Protein AF-A0A662IM17-F1 (afdb_monomer_lite)

Sequence (153 aa):
MRGIAVGAQDAGYNVTYWDVLLINYQVEFEWVPLPESCTNMAAWGNATADGRLIVGSNFDYPRGRGYAYIVMIIAYSENGNAFISFGIAGRLGNNFQMNDKGLVHESNKGPNARPEDIGYGVTDFIIGPYIAMTCSTAEEARDVLLRFTPTNG

Radius of gyration: 16.4 Å; chains: 1; bounding box: 41×40×42 Å

Foldseek 3Di:
DQVLQVVCVVVVDPRDPVNLVCQQCVVLVCPDPDPFDKDKDWDAAPRDPVRDIDIDIDGDDPPPPPQPDKDWDFDDDPPFWTKIAIDGRSFQHDQWMATPLGDIGGDDADAQPDPLLADDWHECSVLVSVCRGHPNDPVSSVVSVVVTDYHRD

pLDDT: mean 87.69, std 12.59, range [50.44, 98.31]

Structure (mmCIF, N/CA/C/O backbone):
data_AF-A0A662IM17-F1
#
_entry.id   AF-A0A662IM17-F1
#
loop_
_atom_site.group_PDB
_atom_site.id
_atom_site.type_symbol
_atom_site.label_atom_id
_atom_site.label_alt_id
_atom_site.label_comp_id
_atom_site.label_asym_id
_atom_site.label_entity_id
_atom_site.label_seq_id
_atom_site.pdbx_PDB_ins_code
_atom_site.Cartn_x
_atom_site.Cartn_y
_atom_site.Cartn_z
_atom_site.occupancy
_atom_site.B_iso_or_equiv
_atom_site.auth_seq_id
_atom_site.auth_comp_id
_atom_site.auth_asym_id
_atom_site.auth_atom_id
_atom_site.pdbx_PDB_model_num
ATOM 1 N N . MET A 1 1 ? 9.374 -5.797 -6.330 1.00 93.88 1 MET A N 1
ATOM 2 C CA . MET A 1 1 ? 9.857 -4.918 -7.426 1.00 93.88 1 MET A CA 1
ATOM 3 C C . MET A 1 1 ? 10.669 -5.647 -8.494 1.00 93.88 1 MET A C 1
ATOM 5 O O . MET A 1 1 ? 10.262 -5.582 -9.641 1.00 93.88 1 MET A O 1
ATOM 9 N N . ARG A 1 2 ? 11.756 -6.380 -8.181 1.00 96.56 2 ARG A N 1
ATOM 10 C CA . ARG A 1 2 ? 12.495 -7.154 -9.214 1.00 96.56 2 ARG A CA 1
ATOM 11 C C . ARG A 1 2 ? 11.595 -8.084 -10.035 1.00 96.56 2 ARG A C 1
ATOM 13 O O . ARG A 1 2 ? 11.688 -8.070 -11.250 1.00 96.56 2 ARG A O 1
ATOM 20 N N . GLY A 1 3 ? 10.680 -8.807 -9.383 1.00 95.50 3 GLY A N 1
ATOM 21 C CA . GLY A 1 3 ? 9.708 -9.658 -10.082 1.00 95.50 3 GLY A CA 1
ATOM 22 C C . GLY A 1 3 ? 8.773 -8.899 -11.033 1.00 95.50 3 GLY A C 1
ATOM 23 O O . GLY A 1 3 ? 8.445 -9.421 -12.086 1.00 95.50 3 GLY A O 1
ATOM 24 N N . ILE A 1 4 ? 8.408 -7.649 -10.716 1.00 94.88 4 ILE A N 1
ATOM 25 C CA . ILE A 1 4 ? 7.614 -6.790 -11.614 1.00 94.88 4 ILE A CA 1
ATOM 26 C C . ILE A 1 4 ? 8.433 -6.447 -12.864 1.00 94.88 4 ILE A C 1
ATOM 28 O O . ILE A 1 4 ? 7.929 -6.570 -13.974 1.00 94.88 4 ILE A O 1
ATOM 32 N N . ALA A 1 5 ? 9.699 -6.052 -12.686 1.00 97.38 5 ALA A N 1
ATOM 33 C CA . ALA A 1 5 ? 10.585 -5.739 -13.806 1.00 97.38 5 ALA A CA 1
ATOM 34 C C . ALA A 1 5 ? 10.825 -6.969 -14.697 1.00 97.38 5 ALA A C 1
ATOM 36 O O . ALA A 1 5 ? 10.674 -6.869 -15.907 1.00 97.38 5 ALA A O 1
ATOM 37 N N . VAL A 1 6 ? 11.117 -8.131 -14.101 1.00 98.06 6 VAL A N 1
ATOM 38 C CA . VAL A 1 6 ? 11.278 -9.398 -14.837 1.00 98.06 6 VAL A CA 1
ATOM 39 C C . VAL A 1 6 ? 9.999 -9.753 -15.593 1.00 98.06 6 VAL A C 1
ATOM 41 O O . VAL A 1 6 ? 10.062 -9.990 -16.789 1.00 98.06 6 VAL A O 1
ATOM 44 N N . GLY A 1 7 ? 8.828 -9.689 -14.952 1.00 96.62 7 GLY A N 1
ATOM 45 C CA . GLY A 1 7 ? 7.560 -9.975 -15.628 1.00 96.62 7 GLY A CA 1
ATOM 46 C C . GLY A 1 7 ? 7.270 -9.031 -16.802 1.00 96.62 7 GLY A C 1
ATOM 47 O O . GLY A 1 7 ? 6.756 -9.462 -17.831 1.00 96.62 7 GLY A O 1
ATOM 48 N N . ALA A 1 8 ? 7.636 -7.751 -16.689 1.00 95.62 8 ALA A N 1
ATOM 49 C CA . ALA A 1 8 ? 7.532 -6.803 -17.797 1.00 95.62 8 ALA A CA 1
ATOM 50 C C . ALA A 1 8 ? 8.522 -7.125 -18.934 1.00 95.62 8 ALA A C 1
ATOM 52 O O . ALA A 1 8 ? 8.151 -7.047 -20.105 1.00 95.62 8 ALA A O 1
ATOM 53 N N . GLN A 1 9 ? 9.753 -7.522 -18.601 1.00 97.81 9 GLN A N 1
ATOM 54 C CA . GLN A 1 9 ? 10.770 -7.948 -19.569 1.00 97.81 9 GLN A CA 1
ATOM 55 C C . GLN A 1 9 ? 10.365 -9.229 -20.302 1.00 97.81 9 GLN A C 1
ATOM 57 O O . GLN A 1 9 ? 10.485 -9.288 -21.525 1.00 97.81 9 GLN A O 1
ATOM 62 N N . ASP A 1 10 ? 9.810 -10.208 -19.588 1.00 98.31 10 ASP A N 1
ATOM 63 C CA . ASP A 1 10 ? 9.277 -11.450 -20.158 1.00 98.31 10 ASP A CA 1
ATOM 64 C C . ASP A 1 10 ? 8.111 -11.173 -21.122 1.00 98.31 10 ASP A C 1
ATOM 66 O O . ASP A 1 10 ? 7.939 -11.869 -22.122 1.00 98.31 10 ASP A O 1
ATOM 70 N N . ALA A 1 11 ? 7.341 -10.111 -20.867 1.00 97.06 11 ALA A N 1
ATOM 71 C CA . ALA A 1 11 ? 6.300 -9.614 -21.764 1.00 97.06 11 ALA A CA 1
ATOM 72 C C . ALA A 1 11 ? 6.834 -8.748 -22.930 1.00 97.06 11 ALA A C 1
ATOM 74 O O . ALA A 1 11 ? 6.046 -8.239 -23.727 1.00 97.06 11 ALA A O 1
ATOM 75 N N . GLY A 1 12 ? 8.155 -8.583 -23.060 1.00 97.94 12 GLY A N 1
ATOM 76 C CA . GLY A 1 12 ? 8.806 -7.859 -24.156 1.00 97.94 12 GLY A CA 1
ATOM 77 C C . GLY A 1 12 ? 8.967 -6.351 -23.938 1.00 97.94 12 GLY A C 1
ATOM 78 O O . GLY A 1 12 ? 9.333 -5.641 -24.876 1.00 97.94 12 GLY A O 1
ATOM 79 N N . TYR A 1 13 ? 8.716 -5.840 -22.729 1.00 96.44 13 TYR A N 1
ATOM 80 C CA . TYR A 1 13 ? 8.901 -4.424 -22.405 1.00 96.44 13 TYR A CA 1
ATOM 81 C C . TYR A 1 13 ? 10.303 -4.143 -21.851 1.00 96.44 13 TYR A C 1
ATOM 83 O O . TYR A 1 13 ? 10.825 -4.872 -21.011 1.00 96.44 13 TYR A O 1
ATOM 91 N N . ASN A 1 14 ? 10.901 -3.021 -22.259 1.00 96.75 14 ASN A N 1
ATOM 92 C CA . ASN A 1 14 ? 12.181 -2.560 -21.716 1.00 96.75 14 ASN A CA 1
ATOM 93 C C . ASN A 1 14 ? 11.979 -1.809 -20.387 1.00 96.75 14 ASN A C 1
ATOM 95 O O . ASN A 1 14 ? 12.064 -0.584 -20.344 1.00 96.75 14 ASN A O 1
ATOM 99 N N . VAL A 1 15 ? 11.657 -2.548 -19.325 1.00 96.00 15 VAL A N 1
ATOM 100 C CA . VAL A 1 15 ? 11.450 -2.019 -17.967 1.00 96.00 15 VAL A CA 1
ATOM 101 C C . VAL A 1 15 ? 12.529 -2.573 -17.046 1.00 96.00 15 VAL A C 1
ATOM 103 O O . VAL A 1 15 ? 12.715 -3.784 -16.940 1.00 96.00 15 VAL A O 1
ATOM 106 N N . THR A 1 16 ? 13.250 -1.700 -16.356 1.00 97.38 16 THR A N 1
ATOM 107 C CA . THR A 1 16 ? 14.293 -2.067 -15.396 1.00 97.38 16 THR A CA 1
ATOM 108 C C . THR A 1 16 ? 13.771 -2.052 -13.960 1.00 97.38 16 THR A C 1
ATOM 110 O O . THR A 1 16 ? 12.701 -1.527 -13.653 1.00 97.38 16 THR A O 1
ATOM 113 N N . TYR A 1 17 ? 14.563 -2.596 -13.031 1.00 96.75 17 TYR A N 1
ATOM 114 C CA . TYR A 1 17 ? 14.304 -2.430 -11.598 1.00 96.75 17 TYR A CA 1
ATOM 115 C C . TYR A 1 17 ? 14.185 -0.950 -11.199 1.00 96.75 17 TYR A C 1
ATOM 117 O O . TYR A 1 17 ? 13.346 -0.612 -10.366 1.00 96.75 17 TYR A O 1
ATOM 125 N N . TRP A 1 18 ? 15.009 -0.083 -11.795 1.00 96.00 18 TRP A N 1
ATOM 126 C CA . TRP A 1 18 ? 15.029 1.344 -11.485 1.00 96.00 18 TRP A CA 1
ATOM 127 C C . TRP A 1 18 ? 13.769 2.055 -11.964 1.00 96.00 18 TRP A C 1
ATOM 129 O O . TRP A 1 18 ? 13.268 2.910 -11.243 1.00 96.00 18 TRP A O 1
ATOM 139 N N . ASP A 1 19 ? 13.205 1.643 -13.099 1.00 94.56 19 ASP A N 1
ATOM 140 C CA . ASP A 1 19 ? 11.926 2.174 -13.580 1.00 94.56 19 ASP A CA 1
ATOM 141 C C . ASP A 1 19 ? 10.786 1.808 -12.620 1.00 94.56 19 ASP A C 1
ATOM 143 O O . ASP A 1 19 ? 9.983 2.658 -12.245 1.00 94.56 19 ASP A O 1
ATOM 147 N N . VAL A 1 20 ? 10.754 0.560 -12.137 1.00 94.88 20 VAL A N 1
ATOM 148 C CA . VAL A 1 20 ? 9.766 0.124 -11.135 1.00 94.88 20 VAL A CA 1
ATOM 149 C C . VAL A 1 20 ? 9.957 0.859 -9.807 1.00 94.88 20 VAL A C 1
ATOM 151 O O . VAL A 1 20 ? 8.977 1.269 -9.185 1.00 94.88 20 VAL A O 1
ATOM 154 N N . LEU A 1 21 ? 11.200 1.047 -9.358 1.00 93.88 21 LEU A N 1
ATOM 155 C CA . LEU A 1 21 ? 11.479 1.816 -8.147 1.00 93.88 21 LEU A CA 1
ATOM 156 C C . LEU A 1 21 ? 10.999 3.266 -8.301 1.00 93.88 21 LEU A C 1
ATOM 158 O O . LEU A 1 21 ? 10.322 3.778 -7.412 1.00 93.88 21 LEU A O 1
ATOM 162 N N . LEU A 1 22 ? 11.279 3.893 -9.445 1.00 90.62 22 LEU A N 1
ATOM 163 C CA . LEU A 1 22 ? 10.856 5.255 -9.757 1.00 90.62 22 LEU A CA 1
ATOM 164 C C . LEU A 1 22 ? 9.327 5.392 -9.772 1.00 90.62 22 LEU A C 1
ATOM 166 O O . LEU A 1 22 ? 8.806 6.349 -9.210 1.00 90.62 22 LEU A O 1
ATOM 170 N N . ILE A 1 23 ? 8.601 4.412 -10.324 1.00 89.38 23 ILE A N 1
ATOM 171 C CA . ILE A 1 23 ? 7.127 4.356 -10.285 1.00 89.38 23 ILE A CA 1
ATOM 172 C C . ILE A 1 23 ? 6.590 4.369 -8.844 1.00 89.38 23 ILE A C 1
ATOM 174 O O . ILE A 1 23 ? 5.559 4.986 -8.570 1.00 89.38 23 ILE A O 1
ATOM 178 N N . ASN A 1 24 ? 7.274 3.694 -7.916 1.00 91.00 24 ASN A N 1
ATOM 179 C CA . ASN A 1 24 ? 6.859 3.649 -6.512 1.00 91.00 24 ASN A CA 1
ATOM 180 C C . ASN A 1 24 ? 7.197 4.944 -5.763 1.00 91.00 24 ASN A C 1
ATOM 182 O O . ASN A 1 24 ? 6.458 5.303 -4.861 1.00 91.00 24 ASN A O 1
ATOM 186 N N . TYR A 1 25 ? 8.237 5.672 -6.171 1.00 89.00 25 TYR A N 1
ATOM 187 C CA . TYR A 1 25 ? 8.594 6.989 -5.626 1.00 89.00 25 TYR A CA 1
ATOM 188 C C . TYR A 1 25 ? 7.984 8.165 -6.400 1.00 89.00 25 TYR A C 1
ATOM 190 O O . TYR A 1 25 ? 8.329 9.315 -6.145 1.00 89.00 25 TYR A O 1
ATOM 198 N N . GLN A 1 26 ? 7.094 7.907 -7.360 1.00 81.88 26 GLN A N 1
ATOM 199 C CA . GLN A 1 26 ? 6.605 8.920 -8.294 1.00 81.88 26 GLN A CA 1
ATOM 200 C C . GLN A 1 26 ? 6.071 10.176 -7.591 1.00 81.88 26 GLN A C 1
ATOM 202 O O . GLN A 1 26 ? 6.440 11.282 -7.982 1.00 81.88 26 GLN A O 1
ATOM 207 N N . VAL A 1 27 ? 5.279 10.004 -6.528 1.00 76.81 27 VAL A N 1
ATOM 208 C CA . VAL A 1 27 ? 4.672 11.120 -5.784 1.00 76.81 27 VAL A CA 1
ATOM 209 C C . VAL A 1 27 ? 5.721 12.041 -5.142 1.00 76.81 27 VAL A C 1
ATOM 211 O O . VAL A 1 27 ? 5.458 13.215 -4.906 1.00 76.81 27 VAL A O 1
ATOM 214 N N . GLU A 1 28 ? 6.941 11.552 -4.911 1.00 77.50 28 GLU A N 1
ATOM 215 C CA . GLU A 1 28 ? 8.061 12.329 -4.358 1.00 77.50 28 GLU A CA 1
ATOM 216 C C . GLU A 1 28 ? 8.765 13.187 -5.412 1.00 77.50 28 GLU A C 1
ATOM 218 O O . GLU A 1 28 ? 9.343 14.231 -5.108 1.00 77.50 28 GLU A O 1
ATOM 223 N N . PHE A 1 29 ? 8.719 12.743 -6.668 1.00 73.81 29 PHE A N 1
ATOM 224 C CA . PHE A 1 29 ? 9.265 13.465 -7.817 1.00 73.81 29 PHE A CA 1
ATOM 225 C C . PHE A 1 29 ? 8.240 14.399 -8.453 1.00 73.81 29 PHE A C 1
ATOM 227 O O . PHE A 1 29 ? 8.611 15.329 -9.173 1.00 73.81 29 PHE A O 1
ATOM 234 N N . GLU A 1 30 ? 6.959 14.193 -8.159 1.00 66.94 30 GLU A N 1
ATOM 235 C CA . GLU A 1 30 ? 5.872 15.102 -8.485 1.00 66.94 30 GLU A CA 1
ATOM 236 C C . GLU A 1 30 ? 5.948 16.352 -7.581 1.00 66.94 30 GLU A C 1
ATOM 238 O O . GLU A 1 30 ? 5.060 16.643 -6.790 1.00 66.94 30 GLU A O 1
ATOM 243 N N . TRP A 1 31 ? 7.007 17.159 -7.748 1.00 53.75 31 TRP A N 1
ATOM 244 C CA . TRP A 1 31 ? 7.132 18.557 -7.282 1.00 53.75 31 TRP A CA 1
ATOM 245 C C . TRP A 1 31 ? 6.162 19.492 -8.028 1.00 53.75 31 TRP A C 1
ATOM 247 O O . TRP A 1 31 ? 6.476 20.633 -8.373 1.00 53.75 31 TRP A O 1
ATOM 257 N N . VAL A 1 32 ? 4.987 18.982 -8.382 1.00 50.44 32 VAL A N 1
ATOM 258 C CA . VAL A 1 32 ? 4.041 19.679 -9.234 1.00 50.44 32 VAL A CA 1
ATOM 259 C C . VAL A 1 32 ? 3.156 20.547 -8.340 1.00 50.44 32 VAL A C 1
ATOM 261 O O . VAL A 1 32 ? 2.585 20.035 -7.381 1.00 50.44 32 VAL A O 1
ATOM 264 N N . PRO A 1 33 ? 2.976 21.842 -8.652 1.00 51.91 33 PRO A N 1
ATOM 265 C CA . PRO A 1 33 ? 2.074 22.736 -7.928 1.00 51.91 33 PRO A CA 1
ATOM 266 C C . PRO A 1 33 ? 0.608 22.462 -8.306 1.00 51.91 33 PRO A C 1
ATOM 268 O O . PRO A 1 33 ? -0.137 23.374 -8.663 1.00 51.91 33 PRO A O 1
ATOM 271 N N . LEU A 1 34 ? 0.198 21.195 -8.317 1.00 51.81 34 LEU A N 1
ATOM 272 C CA . LEU A 1 34 ? -1.178 20.791 -8.567 1.00 51.81 34 LEU A CA 1
ATOM 273 C C . LEU A 1 34 ? -1.739 20.170 -7.290 1.00 51.81 34 LEU A C 1
ATOM 275 O O . LEU A 1 34 ? -1.018 19.442 -6.612 1.00 51.81 34 LEU A O 1
ATOM 279 N N . PRO A 1 35 ? -3.006 20.449 -6.949 1.00 54.56 35 PRO A N 1
ATOM 280 C CA . PRO A 1 35 ? -3.631 19.867 -5.779 1.00 54.56 35 PRO A CA 1
ATOM 281 C C . PRO A 1 35 ? -3.923 18.398 -6.083 1.00 54.56 35 PRO A C 1
ATOM 283 O O . PRO A 1 35 ? -5.005 18.055 -6.555 1.00 54.56 35 PRO A O 1
ATOM 286 N N . GLU A 1 36 ? -2.947 17.523 -5.859 1.00 59.91 36 GLU A N 1
ATOM 287 C CA . GLU A 1 36 ? -3.270 16.137 -5.546 1.00 59.91 36 GLU A CA 1
ATOM 288 C C . GLU A 1 36 ? -4.021 16.184 -4.221 1.00 59.91 36 GLU A C 1
ATOM 290 O O . GLU A 1 36 ? -3.485 16.588 -3.189 1.00 59.91 36 GLU A O 1
ATOM 295 N N . SER A 1 37 ? -5.320 15.912 -4.295 1.00 70.81 37 SER A N 1
ATOM 296 C CA . SER A 1 37 ? -6.169 15.827 -3.123 1.00 70.81 37 SER A CA 1
ATOM 297 C C . SER A 1 37 ? -6.374 14.354 -2.835 1.00 70.81 37 SER A C 1
ATOM 299 O O . SER A 1 37 ? -6.545 13.523 -3.718 1.00 70.81 37 SER A O 1
ATOM 301 N N . CYS A 1 38 ? -6.257 13.985 -1.580 1.00 82.62 38 CYS A N 1
ATOM 302 C CA . CYS A 1 38 ? -6.657 12.668 -1.137 1.00 82.62 38 CYS A CA 1
ATOM 303 C C . CYS A 1 38 ? -7.569 12.919 0.045 1.00 82.62 38 CYS A C 1
ATOM 305 O O . CYS A 1 38 ? -7.330 13.847 0.823 1.00 82.62 38 CYS A O 1
ATOM 307 N N . THR A 1 39 ? -8.596 12.100 0.201 1.00 89.62 39 THR A N 1
ATOM 308 C CA . THR A 1 39 ? -9.488 12.174 1.357 1.00 89.62 39 THR A CA 1
ATOM 309 C C . THR A 1 39 ? -9.613 10.785 1.938 1.00 89.62 39 THR A C 1
ATOM 311 O O . THR A 1 39 ? -9.990 9.865 1.223 1.00 89.62 39 THR A O 1
ATOM 314 N 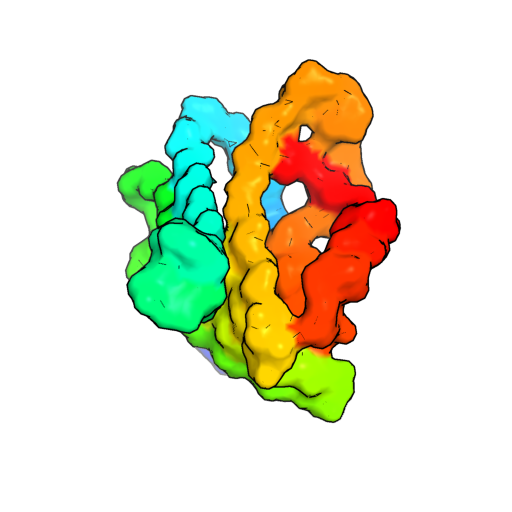N . ASN A 1 40 ? -9.313 10.650 3.225 1.00 92.31 40 ASN A N 1
ATOM 315 C CA . ASN A 1 40 ? -9.523 9.418 3.973 1.00 92.31 40 ASN A CA 1
ATOM 316 C C . ASN A 1 40 ? -10.533 9.676 5.090 1.00 92.31 40 ASN A C 1
ATOM 318 O O . ASN A 1 40 ? -10.624 10.792 5.613 1.00 92.31 40 ASN A O 1
ATOM 322 N N . MET A 1 41 ? -11.303 8.657 5.447 1.00 94.81 41 MET A N 1
ATOM 323 C CA . MET A 1 41 ? -12.291 8.714 6.512 1.00 94.81 41 MET A CA 1
ATOM 324 C C . MET A 1 41 ? -12.363 7.378 7.236 1.00 94.81 41 MET A C 1
ATOM 326 O O . MET A 1 41 ? -12.435 6.324 6.616 1.00 94.81 41 MET A O 1
ATOM 330 N N . ALA A 1 42 ? -12.451 7.444 8.560 1.00 95.19 42 ALA A N 1
ATOM 331 C CA . ALA A 1 42 ? -12.706 6.294 9.408 1.00 95.19 42 ALA A CA 1
ATOM 332 C C . ALA A 1 42 ? -13.779 6.659 10.440 1.00 95.19 42 ALA A C 1
ATOM 334 O O . ALA A 1 42 ? -13.690 7.696 11.100 1.00 95.19 42 ALA A O 1
ATOM 335 N N . ALA A 1 43 ? -14.798 5.815 10.578 1.00 97.00 43 ALA A N 1
ATOM 336 C CA . ALA A 1 43 ? -15.866 5.953 11.564 1.00 97.00 43 ALA A CA 1
ATOM 337 C C . ALA A 1 43 ? -16.121 4.603 12.242 1.00 97.00 43 ALA A C 1
ATOM 339 O O . ALA A 1 43 ? -16.126 3.567 11.585 1.00 97.00 43 ALA A O 1
ATOM 340 N N . TRP A 1 44 ? -16.326 4.604 13.557 1.00 96.81 44 TRP A N 1
ATOM 341 C CA . TRP A 1 44 ? -16.605 3.398 14.344 1.00 96.81 44 TRP A CA 1
ATOM 342 C C . TRP A 1 44 ? -17.379 3.743 15.623 1.00 96.81 44 TRP A C 1
ATOM 344 O O . TRP A 1 44 ? -17.637 4.916 15.920 1.00 96.81 44 TRP A O 1
ATOM 354 N N . GLY A 1 45 ? -17.761 2.724 16.401 1.00 97.12 45 GLY A N 1
ATOM 355 C CA . GLY A 1 45 ? -18.518 2.909 17.640 1.00 97.12 45 GLY A CA 1
ATOM 356 C C . GLY A 1 45 ? -19.847 3.618 17.373 1.00 97.12 45 GLY A C 1
ATOM 357 O O . GLY A 1 45 ? -20.528 3.327 16.391 1.00 97.12 45 GLY A O 1
ATOM 358 N N . ASN A 1 46 ? -20.195 4.602 18.203 1.00 97.81 46 ASN A N 1
ATOM 359 C CA . ASN A 1 46 ? -21.475 5.314 18.089 1.00 97.81 46 ASN A CA 1
ATOM 360 C C . ASN A 1 46 ? -21.621 6.157 16.804 1.00 97.81 46 ASN A C 1
ATOM 362 O O . ASN A 1 46 ? -22.709 6.665 16.548 1.00 97.81 46 ASN A O 1
ATOM 366 N N . ALA A 1 47 ? -20.562 6.317 15.999 1.00 97.62 47 ALA A N 1
ATOM 367 C CA . ALA A 1 47 ? -20.634 6.968 14.688 1.00 97.62 47 ALA A CA 1
ATOM 368 C C . ALA A 1 47 ? -21.160 6.038 13.572 1.00 97.62 47 ALA A C 1
ATOM 370 O O . ALA A 1 47 ? -21.372 6.487 12.448 1.00 97.62 47 ALA A O 1
ATOM 371 N N . THR A 1 48 ? -21.370 4.751 13.867 1.00 98.06 48 THR A N 1
ATOM 372 C CA . THR A 1 48 ? -21.800 3.715 12.911 1.00 98.06 48 THR A CA 1
ATOM 373 C C . THR A 1 48 ? -22.983 2.923 13.466 1.00 98.06 48 THR A C 1
ATOM 375 O O . THR A 1 48 ? -23.144 2.817 14.679 1.00 98.06 48 THR A O 1
ATOM 378 N N . ALA A 1 49 ? -23.828 2.367 12.592 1.00 97.25 49 ALA A N 1
ATOM 379 C CA . ALA A 1 49 ? -25.093 1.744 12.997 1.00 97.25 49 ALA A CA 1
ATOM 380 C C . ALA A 1 49 ? -24.930 0.501 13.896 1.00 97.25 49 ALA A C 1
ATOM 382 O O . ALA A 1 49 ? -25.806 0.220 14.710 1.00 97.25 49 ALA A O 1
ATOM 383 N N . ASP A 1 50 ? -23.829 -0.239 13.752 1.00 97.50 50 ASP A N 1
ATOM 384 C CA . ASP A 1 50 ? -23.546 -1.481 14.481 1.00 97.50 50 ASP A CA 1
ATOM 385 C C . ASP A 1 50 ? -22.232 -1.431 15.282 1.00 97.50 50 ASP A C 1
ATOM 387 O O . ASP A 1 50 ? -21.765 -2.454 15.784 1.00 97.50 50 ASP A O 1
ATOM 391 N N . GLY A 1 51 ? -21.627 -0.249 15.413 1.00 97.06 51 GLY A N 1
ATOM 392 C CA . GLY A 1 51 ? -20.364 -0.058 16.121 1.00 97.06 51 GLY A CA 1
ATOM 393 C C . GLY A 1 51 ? -19.110 -0.488 15.355 1.00 97.06 51 GLY A C 1
ATOM 394 O O . GLY A 1 51 ? -18.007 -0.265 15.863 1.00 97.06 51 GLY A O 1
ATOM 395 N N . ARG A 1 52 ? -19.240 -1.095 14.167 1.00 95.75 52 ARG A N 1
ATOM 396 C CA . ARG A 1 52 ? -18.102 -1.598 13.387 1.00 95.75 52 ARG A CA 1
ATOM 397 C C . ARG A 1 52 ? -17.361 -0.478 12.665 1.00 95.75 52 ARG A C 1
ATOM 399 O O . ARG A 1 52 ? -17.914 0.571 12.364 1.00 95.75 52 ARG A O 1
ATOM 406 N N . LEU A 1 53 ? -16.089 -0.729 12.367 1.00 94.12 53 LEU A N 1
ATOM 407 C CA . LEU A 1 53 ? -15.259 0.189 11.596 1.00 94.12 53 LEU A CA 1
ATOM 408 C C . LEU A 1 53 ? -15.745 0.273 10.139 1.00 94.12 53 LEU A C 1
ATOM 410 O O . LEU A 1 53 ? -15.830 -0.741 9.447 1.00 94.12 53 LEU A O 1
ATOM 414 N N . ILE A 1 54 ? -16.006 1.494 9.680 1.00 96.00 54 ILE A N 1
ATOM 415 C CA . ILE A 1 54 ? -16.198 1.857 8.277 1.00 96.00 54 ILE A CA 1
ATOM 416 C C . ILE A 1 54 ? -15.046 2.777 7.889 1.00 96.00 54 ILE A C 1
ATOM 418 O O . ILE A 1 54 ? -14.828 3.803 8.532 1.00 96.00 54 ILE A O 1
ATOM 422 N N . VAL A 1 55 ? -14.335 2.405 6.830 1.00 95.25 55 VAL A N 1
ATOM 423 C CA . VAL A 1 55 ? -13.231 3.172 6.245 1.00 95.25 55 VAL A CA 1
ATOM 424 C C . VAL A 1 55 ? -13.554 3.526 4.802 1.00 95.25 55 VAL A C 1
ATOM 426 O O . VAL A 1 55 ? -14.289 2.799 4.127 1.00 95.25 55 VAL A O 1
ATOM 429 N N . GLY A 1 56 ? -13.018 4.641 4.332 1.00 92.25 56 GLY A N 1
ATOM 430 C CA . GLY A 1 56 ? -13.205 5.100 2.971 1.00 92.25 56 GLY A CA 1
ATOM 431 C C . GLY A 1 56 ? -12.057 5.994 2.547 1.00 92.25 56 GLY A C 1
ATOM 432 O O . GLY A 1 56 ? -11.697 6.933 3.251 1.00 92.25 56 GLY A O 1
ATOM 433 N N . SER A 1 57 ? -11.546 5.739 1.350 1.00 90.62 57 SER A N 1
ATOM 434 C CA . SER A 1 57 ? -10.463 6.514 0.773 1.00 90.62 57 SER A CA 1
ATOM 435 C C . SER A 1 57 ? -10.818 6.947 -0.639 1.00 90.62 57 SER A C 1
ATOM 437 O O . SER A 1 57 ? -11.368 6.177 -1.430 1.00 90.62 57 SER A O 1
ATOM 439 N N . ASN A 1 58 ? -10.491 8.194 -0.948 1.00 88.25 58 ASN A N 1
ATOM 440 C CA . ASN A 1 58 ? -10.503 8.740 -2.286 1.00 88.25 58 ASN A CA 1
ATOM 441 C C . ASN A 1 58 ? -9.097 9.215 -2.644 1.00 88.25 58 ASN A C 1
ATOM 443 O O . ASN A 1 58 ? -8.458 9.939 -1.874 1.00 88.25 58 ASN A O 1
ATOM 447 N N . PHE A 1 59 ? -8.642 8.812 -3.826 1.00 82.75 59 PHE A N 1
ATOM 448 C CA . PHE A 1 59 ? -7.315 9.122 -4.332 1.00 82.75 59 PHE A CA 1
ATOM 449 C C . PHE A 1 59 ? -7.424 9.928 -5.624 1.00 82.75 59 PHE A C 1
ATOM 451 O O . PHE A 1 59 ? -7.682 9.358 -6.690 1.00 82.75 59 PHE A O 1
ATOM 458 N N . ASP A 1 60 ? -7.270 11.253 -5.529 1.00 79.38 60 ASP A N 1
ATOM 459 C CA . ASP A 1 60 ? -7.463 12.145 -6.670 1.00 79.38 60 ASP A CA 1
ATOM 460 C C . ASP A 1 60 ? -6.171 12.360 -7.450 1.00 79.38 60 ASP A C 1
ATOM 462 O O . ASP A 1 60 ? -5.142 12.753 -6.904 1.00 79.38 60 ASP A O 1
ATOM 466 N N . TYR A 1 61 ? -6.272 12.223 -8.771 1.00 71.50 61 TYR A N 1
ATOM 467 C CA . TYR A 1 61 ? -5.248 12.693 -9.693 1.00 71.50 61 TYR A CA 1
ATOM 468 C C . TYR A 1 61 ? -5.817 13.671 -10.717 1.00 71.50 61 TYR A C 1
ATOM 470 O O . TYR A 1 61 ? -6.942 13.491 -11.202 1.00 71.50 61 TYR A O 1
ATOM 478 N N . PRO A 1 62 ? -5.032 14.686 -11.124 1.00 60.94 62 PRO A N 1
ATOM 479 C CA . PRO A 1 62 ? -5.439 15.593 -12.178 1.00 60.94 62 PRO A CA 1
ATOM 480 C C . PRO A 1 62 ? -5.665 14.834 -13.491 1.00 60.94 62 PRO A C 1
ATOM 482 O O . PRO A 1 62 ? -4.867 13.999 -13.929 1.00 60.94 62 PRO A O 1
ATOM 485 N N . ARG A 1 63 ? -6.789 15.163 -14.132 1.00 52.44 63 ARG A N 1
ATOM 486 C CA . ARG A 1 63 ? -7.265 14.570 -15.385 1.00 52.44 63 ARG A CA 1
ATOM 487 C C . ARG A 1 63 ? -6.162 14.590 -16.455 1.00 52.44 63 ARG A C 1
ATOM 489 O O . ARG A 1 63 ? -5.567 15.633 -16.708 1.00 52.44 63 ARG A O 1
ATOM 496 N N . GLY A 1 64 ? -5.923 13.453 -17.112 1.00 54.84 64 GLY A N 1
ATOM 497 C CA . GLY A 1 64 ? -4.978 13.342 -18.234 1.00 54.84 64 GLY A CA 1
ATOM 498 C C . GLY A 1 64 ? -3.575 12.833 -17.882 1.00 54.84 64 GLY A C 1
ATOM 499 O O . GLY A 1 64 ? -2.789 12.593 -18.795 1.00 54.84 64 GLY A O 1
ATOM 500 N N . ARG A 1 65 ? -3.256 12.605 -16.600 1.00 59.00 65 ARG A N 1
ATOM 501 C CA . ARG A 1 65 ? -2.075 11.815 -16.209 1.00 59.00 65 ARG A CA 1
ATOM 502 C C . ARG A 1 65 ? -2.418 10.324 -16.269 1.00 59.00 65 ARG A C 1
ATOM 504 O O . ARG A 1 65 ? -3.552 9.960 -15.982 1.00 59.00 65 ARG A O 1
ATOM 511 N N . GLY A 1 66 ? -1.471 9.487 -16.700 1.00 55.50 66 GLY A N 1
ATOM 512 C CA . GLY A 1 66 ? -1.624 8.090 -17.157 1.00 55.50 66 GLY A CA 1
ATOM 513 C C . GLY A 1 66 ? -2.137 7.041 -16.157 1.00 55.50 66 GLY A C 1
ATOM 514 O O . GLY A 1 66 ? -1.783 5.873 -16.261 1.00 55.50 66 GLY A O 1
ATOM 515 N N . TYR A 1 67 ? -3.004 7.425 -15.227 1.00 66.06 67 TYR A N 1
ATOM 516 C CA . TYR A 1 67 ? -3.645 6.594 -14.212 1.00 66.06 67 TYR A CA 1
ATOM 517 C C . TYR A 1 67 ? -4.897 5.861 -14.729 1.00 66.06 67 TYR A C 1
ATOM 519 O O . TYR A 1 67 ? -5.752 5.459 -13.947 1.00 66.06 67 TYR A O 1
ATOM 527 N N . ALA A 1 68 ? -5.031 5.684 -16.050 1.00 63.59 68 ALA A N 1
ATOM 528 C CA . ALA A 1 68 ? -6.222 5.099 -16.679 1.00 63.59 68 ALA A CA 1
ATOM 529 C C . ALA A 1 68 ? -6.453 3.617 -16.319 1.00 63.59 68 ALA A C 1
ATOM 531 O O . ALA A 1 68 ? -7.538 3.093 -16.561 1.00 63.59 68 ALA A O 1
ATOM 532 N N . TYR A 1 69 ? -5.451 2.954 -15.736 1.00 74.75 69 TYR A N 1
ATOM 533 C CA . TYR A 1 69 ? -5.484 1.534 -15.398 1.00 74.75 69 TYR A CA 1
ATOM 534 C C . TYR A 1 69 ? -5.040 1.323 -13.946 1.00 74.75 69 TYR A C 1
ATOM 536 O O . TYR A 1 69 ? -3.874 1.033 -13.666 1.00 74.75 69 TYR A O 1
ATOM 544 N N . ILE A 1 70 ? -5.982 1.501 -13.018 1.00 85.44 70 ILE A N 1
ATOM 545 C CA . ILE A 1 70 ? -5.813 1.094 -11.621 1.00 85.44 70 ILE A CA 1
ATOM 546 C C . ILE A 1 70 ? -6.019 -0.417 -11.530 1.00 85.44 70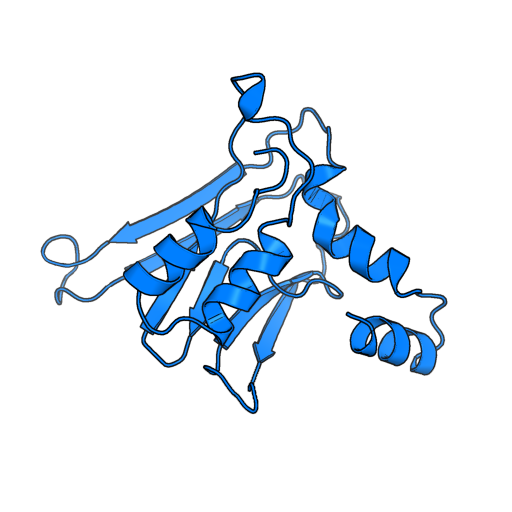 ILE A C 1
ATOM 548 O O . ILE A 1 70 ? -6.970 -0.966 -12.086 1.00 85.44 70 ILE A O 1
ATOM 552 N N . VAL A 1 71 ? -5.121 -1.084 -10.819 1.00 89.94 71 VAL A N 1
ATOM 553 C CA . VAL A 1 71 ? -5.196 -2.505 -10.501 1.00 89.94 71 VAL A CA 1
ATOM 554 C C . VAL A 1 71 ? -5.544 -2.691 -9.030 1.00 89.94 71 VAL A C 1
ATOM 556 O O . VAL A 1 71 ? -5.123 -1.919 -8.168 1.00 89.94 71 VAL A O 1
ATOM 559 N N . MET A 1 72 ? -6.307 -3.743 -8.751 1.00 93.38 72 MET A N 1
ATOM 560 C CA . MET A 1 72 ? -6.457 -4.285 -7.406 1.00 93.38 72 MET A CA 1
ATOM 561 C C . MET A 1 72 ? -5.321 -5.279 -7.169 1.00 93.38 72 MET A C 1
ATOM 563 O O . MET A 1 72 ? -5.080 -6.163 -7.991 1.00 93.38 72 MET A O 1
ATOM 567 N N . ILE A 1 73 ? -4.627 -5.132 -6.049 1.00 95.06 73 ILE A N 1
ATOM 568 C CA . ILE A 1 73 ? -3.526 -5.997 -5.638 1.00 95.06 73 ILE A CA 1
ATOM 569 C C . ILE A 1 73 ? -4.041 -6.840 -4.482 1.00 95.06 73 ILE A C 1
ATOM 571 O O . ILE A 1 73 ? -4.386 -6.291 -3.443 1.00 95.06 73 ILE A O 1
ATOM 575 N N . ILE A 1 74 ? -4.087 -8.159 -4.660 1.00 96.69 74 ILE A N 1
ATOM 576 C CA . ILE A 1 74 ? -4.349 -9.116 -3.581 1.00 96.69 74 ILE A CA 1
ATOM 577 C C . ILE A 1 74 ? -3.079 -9.939 -3.418 1.00 96.69 74 ILE A C 1
ATOM 579 O O . ILE A 1 74 ? -2.664 -10.635 -4.346 1.00 96.69 74 ILE A O 1
ATOM 583 N N . ALA A 1 75 ? -2.442 -9.822 -2.262 1.00 95.25 75 ALA A N 1
ATOM 584 C CA . ALA A 1 75 ? -1.163 -10.450 -1.989 1.00 95.25 75 ALA A CA 1
ATOM 585 C C . ALA A 1 75 ? -1.296 -11.463 -0.853 1.00 95.25 75 ALA A C 1
ATOM 587 O O . ALA A 1 75 ? -1.808 -11.155 0.223 1.00 95.25 75 ALA A O 1
ATOM 588 N N . TYR A 1 76 ? -0.789 -12.668 -1.105 1.00 96.25 76 TYR A N 1
ATOM 589 C CA . TYR A 1 76 ? -0.679 -13.745 -0.129 1.00 96.25 76 TYR A CA 1
ATOM 590 C C . TYR A 1 76 ? 0.796 -13.906 0.227 1.00 96.25 76 TYR A C 1
ATOM 592 O O . TYR A 1 76 ? 1.580 -14.413 -0.575 1.00 96.25 76 TYR A O 1
ATOM 600 N N . SER A 1 77 ? 1.186 -13.409 1.398 1.00 89.94 77 SER A N 1
ATOM 601 C CA . SER A 1 77 ? 2.556 -13.556 1.888 1.00 89.94 77 SER A CA 1
ATOM 602 C C . SER A 1 77 ? 2.771 -14.954 2.464 1.00 89.94 77 SER A C 1
ATOM 604 O O . SER A 1 77 ? 1.909 -15.470 3.169 1.00 89.94 77 SER A O 1
ATOM 606 N N . GLU A 1 78 ? 3.936 -15.556 2.209 1.00 91.88 78 GLU A N 1
ATOM 607 C CA . GLU A 1 78 ? 4.326 -16.822 2.849 1.00 91.88 78 GLU A CA 1
ATOM 608 C C . GLU A 1 78 ? 4.561 -16.653 4.358 1.00 91.88 78 GLU A C 1
ATOM 610 O O . GLU A 1 78 ? 4.306 -17.569 5.132 1.00 91.88 78 GLU A O 1
ATOM 615 N N . ASN A 1 79 ? 5.041 -15.475 4.776 1.00 91.69 79 ASN A N 1
ATOM 616 C CA . ASN A 1 79 ? 5.442 -15.172 6.152 1.00 91.69 79 ASN A CA 1
ATOM 617 C C . ASN A 1 79 ? 4.833 -13.841 6.626 1.00 91.69 79 ASN A C 1
ATOM 619 O O . ASN A 1 79 ? 5.547 -12.945 7.075 1.00 91.69 79 ASN A O 1
ATOM 623 N N . GLY A 1 80 ? 3.520 -13.676 6.475 1.00 96.06 80 GLY A N 1
ATOM 624 C CA . GLY A 1 80 ? 2.820 -12.459 6.876 1.00 96.06 80 GLY A CA 1
ATOM 625 C C . GLY A 1 80 ? 1.317 -12.543 6.645 1.00 96.06 80 GLY A C 1
ATOM 626 O O . GLY A 1 80 ? 0.774 -13.612 6.373 1.00 96.06 80 GLY A O 1
ATOM 627 N N . ASN A 1 81 ? 0.657 -11.399 6.743 1.00 98.25 81 ASN A N 1
ATOM 628 C CA . ASN A 1 81 ? -0.781 -11.283 6.552 1.00 98.25 81 ASN A CA 1
ATOM 629 C C . ASN A 1 81 ? -1.116 -11.214 5.059 1.00 98.25 81 ASN A C 1
ATOM 631 O O . ASN A 1 81 ? -0.396 -10.582 4.275 1.00 98.25 81 ASN A O 1
ATOM 635 N N . ALA A 1 82 ? -2.225 -11.840 4.660 1.00 98.19 82 ALA A N 1
ATOM 636 C CA . ALA A 1 82 ? -2.800 -11.567 3.352 1.00 98.19 82 ALA A CA 1
ATOM 637 C C . ALA A 1 82 ? -3.384 -10.150 3.356 1.00 98.19 82 ALA A C 1
ATOM 639 O O . ALA A 1 82 ? -4.023 -9.742 4.330 1.00 98.19 82 ALA A O 1
ATOM 640 N N . PHE A 1 83 ? -3.179 -9.398 2.277 1.00 97.94 83 PHE A N 1
ATOM 641 C CA . PHE A 1 83 ? -3.682 -8.031 2.181 1.00 97.94 83 PHE A CA 1
ATOM 642 C C . PHE A 1 83 ? -4.220 -7.697 0.796 1.00 97.94 83 PHE A C 1
ATOM 644 O O . PHE A 1 83 ? -3.865 -8.318 -0.210 1.00 97.94 83 PHE A O 1
ATOM 651 N N . ILE A 1 84 ? -5.079 -6.684 0.767 1.00 96.94 84 ILE A N 1
ATOM 652 C CA . ILE A 1 84 ? -5.585 -6.048 -0.440 1.00 96.94 84 ILE A CA 1
ATOM 653 C C . ILE A 1 84 ? -5.166 -4.577 -0.459 1.00 96.94 84 ILE A C 1
ATOM 655 O O . ILE A 1 84 ? -5.172 -3.892 0.564 1.00 96.94 84 ILE A O 1
ATOM 659 N N . SER A 1 85 ? -4.794 -4.095 -1.638 1.00 95.06 85 SER A N 1
ATOM 660 C CA . SER A 1 85 ? -4.527 -2.689 -1.926 1.00 95.06 85 SER A CA 1
ATOM 661 C C . SER A 1 85 ? -4.955 -2.372 -3.360 1.00 95.06 85 SER A C 1
ATOM 663 O O . SER A 1 85 ? -5.421 -3.235 -4.108 1.00 95.06 85 SER A O 1
ATOM 665 N N . PHE A 1 86 ? -4.782 -1.121 -3.754 1.00 91.19 86 PHE A N 1
ATOM 666 C CA . PHE A 1 86 ? -4.997 -0.635 -5.106 1.00 91.19 86 PHE A CA 1
ATOM 667 C C . PHE A 1 86 ? -3.755 0.126 -5.540 1.00 91.19 86 PHE A C 1
ATOM 669 O O . PHE A 1 86 ? -2.996 0.602 -4.703 1.00 91.19 86 PHE A O 1
ATOM 676 N N . GLY A 1 87 ? -3.532 0.267 -6.837 1.00 88.38 87 GLY A N 1
ATOM 677 C CA . GLY A 1 87 ? -2.440 1.090 -7.341 1.00 88.38 87 GLY A CA 1
ATOM 678 C C . GLY A 1 87 ? -2.413 1.124 -8.854 1.00 88.38 87 GLY A C 1
ATOM 679 O O . GLY A 1 87 ? -3.189 0.445 -9.518 1.00 88.38 87 GLY A O 1
ATOM 680 N N . ILE A 1 88 ? -1.503 1.906 -9.420 1.00 87.44 88 ILE A N 1
ATOM 681 C CA . ILE A 1 88 ? -1.157 1.740 -10.834 1.00 87.44 88 ILE A CA 1
ATOM 682 C C . ILE A 1 88 ? -0.338 0.473 -11.033 1.00 87.44 88 ILE A C 1
ATOM 684 O O . ILE A 1 88 ? 0.410 0.057 -10.144 1.00 87.44 88 ILE A O 1
ATOM 688 N N . ALA A 1 89 ? -0.436 -0.112 -12.226 1.00 8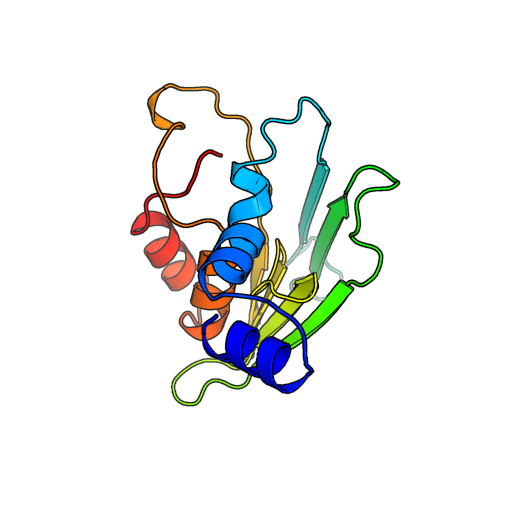7.94 89 ALA A N 1
ATOM 689 C CA . ALA A 1 89 ? 0.429 -1.217 -12.613 1.00 87.94 89 ALA A CA 1
ATOM 690 C C . ALA A 1 89 ? 1.908 -0.844 -12.387 1.00 87.94 89 ALA A C 1
ATOM 692 O O . ALA A 1 89 ? 2.389 0.177 -12.872 1.00 87.94 89 ALA A O 1
ATOM 693 N N . GLY A 1 90 ? 2.617 -1.668 -11.613 1.00 90.06 90 GLY A N 1
ATOM 694 C CA . GLY A 1 90 ? 4.013 -1.440 -11.232 1.00 90.06 90 GLY A CA 1
ATOM 695 C C . GLY A 1 90 ? 4.228 -0.885 -9.818 1.00 90.06 90 GLY A C 1
ATOM 696 O O . GLY A 1 90 ? 5.338 -1.017 -9.292 1.00 90.06 90 GLY A O 1
ATOM 697 N N . ARG A 1 91 ? 3.196 -0.338 -9.157 1.00 91.06 91 ARG A N 1
ATOM 698 C CA . ARG A 1 91 ? 3.258 -0.005 -7.722 1.00 91.06 91 ARG A CA 1
ATOM 699 C C . ARG A 1 91 ? 2.983 -1.226 -6.843 1.00 91.06 91 ARG A C 1
ATOM 701 O O . ARG A 1 91 ? 2.295 -2.157 -7.253 1.00 91.06 91 ARG A O 1
ATOM 708 N N . LEU A 1 92 ? 3.536 -1.213 -5.631 1.00 93.88 92 LEU A N 1
ATOM 709 C CA . LEU A 1 92 ? 3.254 -2.222 -4.598 1.00 93.88 92 LEU A CA 1
ATOM 710 C C . LEU A 1 92 ? 1.928 -1.972 -3.871 1.00 93.88 92 LEU A C 1
ATOM 712 O O . LEU A 1 92 ? 1.354 -2.892 -3.296 1.00 93.88 92 LEU A O 1
ATOM 716 N N . GLY A 1 93 ? 1.452 -0.736 -3.918 1.00 92.62 93 GLY A N 1
ATOM 717 C CA . GLY A 1 93 ? 0.191 -0.289 -3.366 1.00 92.62 93 GLY A CA 1
ATOM 718 C C . GLY A 1 93 ? 0.079 1.217 -3.524 1.00 92.62 93 GLY A C 1
ATOM 719 O O . GLY A 1 93 ? 0.837 1.847 -4.268 1.00 92.62 93 GLY A O 1
ATOM 720 N N . ASN A 1 94 ? -0.887 1.780 -2.826 1.00 89.25 94 ASN A N 1
ATOM 721 C CA . ASN A 1 94 ? -1.191 3.198 -2.867 1.00 89.25 94 ASN A CA 1
ATOM 722 C C . ASN A 1 94 ? -1.690 3.643 -1.493 1.00 89.25 94 ASN A C 1
ATOM 724 O O . ASN A 1 94 ? -1.472 2.929 -0.524 1.00 89.25 94 ASN A O 1
ATOM 728 N N . ASN A 1 95 ? -2.400 4.759 -1.397 1.00 89.25 95 ASN A N 1
ATOM 729 C CA . ASN A 1 95 ? -2.847 5.361 -0.143 1.00 89.25 95 ASN A CA 1
ATOM 730 C C . ASN A 1 95 ? -3.874 4.560 0.696 1.00 89.25 95 ASN A C 1
ATOM 732 O O . ASN A 1 95 ? -4.368 5.078 1.692 1.00 89.25 95 ASN A O 1
ATOM 736 N N . PHE A 1 96 ? -4.222 3.332 0.296 1.00 93.56 96 PHE A N 1
ATOM 737 C CA . PHE A 1 96 ? -5.144 2.449 1.011 1.00 93.56 96 PHE A CA 1
ATOM 738 C C . PHE A 1 96 ? -4.658 0.997 0.967 1.00 93.56 96 PHE A C 1
ATOM 740 O O . PHE A 1 96 ? -4.409 0.449 -0.118 1.00 93.56 96 PHE A O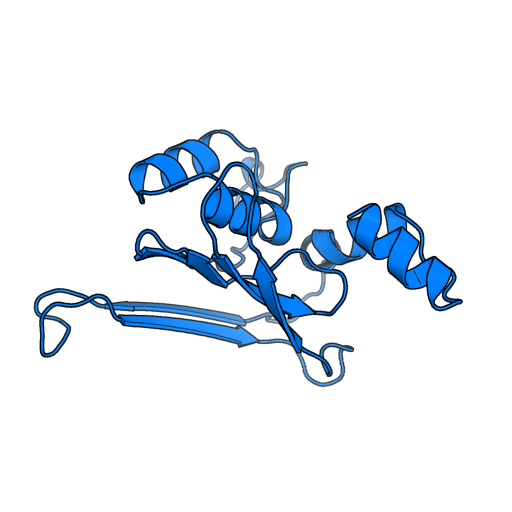 1
ATOM 747 N N . GLN A 1 97 ? -4.584 0.344 2.127 1.00 95.62 97 GLN A N 1
ATOM 748 C CA . GLN A 1 97 ? -4.453 -1.109 2.244 1.00 95.62 97 GLN A CA 1
ATOM 749 C C . GLN A 1 97 ? -5.266 -1.646 3.429 1.00 95.62 97 GLN A C 1
ATOM 751 O O . GLN A 1 97 ? -5.409 -0.977 4.452 1.00 95.62 97 GLN A O 1
ATOM 756 N N . MET A 1 98 ? -5.732 -2.891 3.330 1.00 96.62 98 MET A N 1
ATOM 757 C CA . MET A 1 98 ? -6.283 -3.623 4.475 1.00 96.62 98 MET A CA 1
ATOM 758 C C . MET A 1 98 ? -5.852 -5.088 4.462 1.00 96.62 98 MET A C 1
ATOM 760 O O . MET A 1 98 ? -5.635 -5.658 3.391 1.00 96.62 98 MET A O 1
ATOM 764 N N . ASN A 1 99 ? -5.737 -5.705 5.637 1.00 97.88 99 ASN A N 1
ATOM 765 C CA . ASN A 1 99 ? -5.277 -7.087 5.762 1.00 97.88 99 ASN A CA 1
ATOM 766 C C . ASN A 1 99 ? -6.267 -8.021 6.470 1.00 97.88 99 ASN A C 1
ATOM 768 O O . ASN A 1 99 ? -7.287 -7.602 7.020 1.00 97.88 99 ASN A O 1
ATOM 772 N N . ASP A 1 100 ? -5.946 -9.313 6.452 1.00 97.62 100 ASP A N 1
ATOM 773 C CA . ASP A 1 100 ? -6.763 -10.391 7.020 1.00 97.62 100 ASP A CA 1
ATOM 774 C C . ASP A 1 100 ? -6.895 -10.374 8.556 1.00 97.62 100 ASP A C 1
ATOM 776 O O . ASP A 1 100 ? -7.664 -11.160 9.114 1.00 97.62 100 ASP A O 1
ATOM 780 N N . LYS A 1 101 ? -6.193 -9.467 9.246 1.00 97.75 101 LYS A N 1
ATOM 781 C CA . LYS A 1 101 ? -6.334 -9.212 10.690 1.00 97.75 101 LYS A CA 1
ATOM 782 C C . LYS A 1 101 ? -7.319 -8.090 10.997 1.00 97.75 101 LYS A C 1
ATOM 784 O O . LYS A 1 101 ? -7.614 -7.845 12.163 1.00 97.75 101 LYS A O 1
ATOM 789 N N . GLY A 1 102 ? -7.847 -7.430 9.966 1.00 95.44 102 GLY A N 1
ATOM 790 C CA . GLY A 1 102 ? -8.732 -6.277 10.104 1.00 95.44 102 GLY A CA 1
ATOM 791 C C . GLY A 1 102 ? -7.993 -4.954 10.304 1.00 95.44 102 GLY A C 1
ATOM 792 O O . GLY A 1 102 ? -8.639 -3.953 10.611 1.00 95.44 102 GLY A O 1
ATOM 793 N N . LEU A 1 103 ? -6.666 -4.922 10.123 1.00 97.06 103 LEU A N 1
ATOM 794 C CA . LEU A 1 103 ? -5.910 -3.674 10.088 1.00 97.06 103 LEU A CA 1
ATOM 795 C C . LEU A 1 103 ? -6.177 -2.962 8.760 1.00 97.06 103 LEU A C 1
ATOM 797 O O . LEU A 1 103 ? -6.082 -3.571 7.693 1.00 97.06 103 LEU A O 1
ATOM 801 N N . VAL A 1 104 ? -6.462 -1.664 8.842 1.00 96.75 104 VAL A N 1
ATOM 802 C CA . VAL A 1 104 ? -6.547 -0.757 7.696 1.00 96.75 104 VAL A CA 1
ATOM 803 C C . VAL A 1 104 ? -5.487 0.320 7.863 1.00 96.75 104 VAL A C 1
ATOM 805 O O . VAL A 1 104 ? -5.335 0.876 8.951 1.00 96.75 104 VAL A O 1
ATOM 808 N N . HIS A 1 105 ? -4.771 0.610 6.786 1.00 95.31 105 HIS A N 1
ATOM 809 C CA . HIS A 1 105 ? -3.845 1.725 6.700 1.00 95.31 105 HIS A CA 1
ATOM 810 C C . HIS A 1 105 ? -4.266 2.629 5.538 1.00 95.31 105 HIS A C 1
ATOM 812 O O . HIS A 1 105 ? -4.370 2.186 4.391 1.00 95.31 105 HIS A O 1
ATOM 818 N N . GLU A 1 106 ? -4.530 3.892 5.863 1.00 93.62 106 GLU A N 1
ATOM 819 C CA . GLU A 1 106 ? -4.869 4.942 4.910 1.00 93.62 106 GLU A CA 1
ATOM 820 C C . GLU A 1 106 ? -3.891 6.107 5.086 1.00 93.62 106 GLU A C 1
ATOM 822 O O . GLU A 1 106 ? -3.562 6.469 6.218 1.00 93.62 106 GLU A O 1
ATOM 827 N N . SER A 1 107 ? -3.441 6.710 3.988 1.00 88.94 107 SER A N 1
ATOM 828 C CA . SER A 1 107 ? -2.490 7.825 4.019 1.00 88.94 107 SER A CA 1
ATOM 829 C C . SER A 1 107 ? -2.913 8.991 3.125 1.00 88.94 107 SER A C 1
ATOM 831 O O . SER A 1 107 ? -3.641 8.843 2.141 1.00 88.94 107 SER A O 1
ATOM 833 N N . ASN A 1 108 ? -2.483 10.193 3.492 1.00 86.44 108 ASN A N 1
ATOM 834 C CA . ASN A 1 108 ? -2.620 11.398 2.683 1.00 86.44 108 ASN A CA 1
ATOM 835 C C . ASN A 1 108 ? -1.260 12.074 2.663 1.00 86.44 108 ASN A C 1
ATOM 837 O O . ASN A 1 108 ? -0.602 12.143 3.699 1.00 86.44 108 ASN A O 1
ATOM 841 N N . LYS A 1 109 ? -0.874 12.622 1.513 1.00 80.19 109 LYS A N 1
ATOM 842 C CA . LYS A 1 109 ? 0.339 13.427 1.436 1.00 80.19 109 LYS A CA 1
ATOM 843 C C . LYS A 1 109 ? 0.126 14.770 2.134 1.00 80.19 109 LYS A C 1
ATOM 845 O O . LYS A 1 109 ? -0.828 15.486 1.814 1.00 80.19 109 LYS A O 1
ATOM 850 N N . GLY A 1 110 ? 1.003 15.107 3.076 1.00 77.25 110 GLY A N 1
ATOM 851 C CA . GLY A 1 110 ? 1.014 16.406 3.743 1.00 77.25 110 GLY A CA 1
ATOM 852 C C . GLY A 1 110 ? 1.890 17.433 3.012 1.00 77.25 110 GLY A C 1
ATOM 853 O O . GLY A 1 110 ? 2.788 17.069 2.253 1.00 77.25 110 GLY A O 1
ATOM 854 N N . PRO A 1 111 ? 1.661 18.745 3.210 1.00 74.06 111 PRO A N 1
ATOM 855 C CA . PRO A 1 111 ? 2.628 19.754 2.796 1.00 74.06 111 PRO A CA 1
ATOM 856 C C . PRO A 1 111 ? 3.868 19.726 3.705 1.00 74.06 111 PRO A C 1
ATOM 858 O O . PRO A 1 111 ? 3.743 19.636 4.924 1.00 74.06 111 PRO A O 1
ATOM 861 N N . ASN A 1 112 ? 5.056 19.917 3.124 1.00 76.50 112 ASN A N 1
ATOM 862 C CA . ASN A 1 112 ? 6.293 20.135 3.884 1.00 76.50 112 ASN A CA 1
ATOM 863 C C . ASN A 1 112 ? 6.311 21.568 4.427 1.00 76.50 112 ASN A C 1
ATOM 865 O O . ASN A 1 112 ? 6.601 22.511 3.687 1.00 76.50 112 ASN A O 1
ATOM 869 N N . ALA A 1 113 ? 5.958 21.749 5.699 1.00 77.19 113 ALA A N 1
ATOM 870 C CA . ALA A 1 113 ? 5.863 23.072 6.317 1.00 77.19 113 ALA A CA 1
ATOM 871 C C . ALA A 1 113 ? 7.159 23.488 7.028 1.00 77.19 113 ALA A C 1
ATOM 873 O O . ALA A 1 113 ? 7.393 24.681 7.240 1.00 77.19 113 ALA A O 1
ATOM 874 N N . ARG A 1 114 ? 7.994 22.520 7.414 1.00 81.88 114 ARG A N 1
ATOM 875 C CA . ARG A 1 114 ? 9.180 22.720 8.247 1.00 81.88 114 ARG A CA 1
ATOM 876 C C . ARG A 1 114 ? 10.421 22.123 7.576 1.00 81.88 114 ARG A C 1
ATOM 878 O O . ARG A 1 114 ? 10.297 21.177 6.802 1.00 81.88 114 ARG A O 1
ATOM 885 N N . PRO A 1 115 ? 11.630 22.635 7.863 1.00 82.12 115 PRO A N 1
ATOM 886 C CA . PRO A 1 115 ? 12.860 22.085 7.295 1.00 82.12 115 PRO A CA 1
ATOM 887 C C . PRO A 1 115 ? 13.066 20.596 7.599 1.00 82.12 115 PRO A C 1
ATOM 889 O O . PRO A 1 115 ? 13.583 19.880 6.748 1.00 82.12 115 PRO A O 1
ATOM 892 N N . GLU A 1 116 ? 12.650 20.124 8.779 1.00 80.88 116 GLU A N 1
ATOM 893 C CA . GLU A 1 116 ? 12.732 18.709 9.156 1.00 80.88 116 GLU A CA 1
ATOM 894 C C . GLU A 1 116 ? 11.750 17.798 8.405 1.00 80.88 116 GLU A C 1
ATOM 896 O O . GLU A 1 116 ? 11.935 16.585 8.429 1.00 80.88 116 GLU A O 1
ATOM 901 N N . ASP A 1 117 ? 10.744 18.361 7.723 1.00 76.31 117 ASP A N 1
ATOM 902 C CA . ASP A 1 117 ? 9.821 17.598 6.871 1.00 76.31 117 ASP A CA 1
ATOM 903 C C . ASP A 1 117 ? 10.487 17.209 5.531 1.00 76.31 117 ASP A C 1
ATOM 905 O O . ASP A 1 117 ? 9.953 16.402 4.774 1.00 76.31 117 ASP A O 1
ATOM 909 N N . ILE A 1 118 ? 11.670 17.767 5.228 1.00 77.38 118 ILE A N 1
ATOM 910 C CA . ILE A 1 118 ? 12.431 17.468 4.012 1.00 77.38 118 ILE A CA 1
ATOM 911 C C . ILE A 1 118 ? 13.501 16.417 4.323 1.00 77.38 118 ILE A C 1
ATOM 913 O O . ILE A 1 118 ? 14.482 16.685 5.021 1.00 77.38 118 ILE A O 1
ATOM 917 N N . GLY A 1 119 ? 13.350 15.224 3.754 1.00 76.94 119 GLY A N 1
ATOM 918 C CA . GLY A 1 119 ? 14.216 14.084 4.021 1.00 76.94 119 GLY A CA 1
ATOM 919 C C . GLY A 1 119 ? 14.315 13.094 2.864 1.00 76.94 119 GLY A C 1
ATOM 920 O O . GLY A 1 119 ? 13.508 13.062 1.937 1.00 76.94 119 GLY A O 1
ATOM 921 N N . TYR A 1 120 ? 15.343 12.249 2.936 1.00 82.06 120 TYR A N 1
ATOM 922 C CA . TYR A 1 120 ? 15.464 11.070 2.084 1.00 82.06 120 TYR A CA 1
ATOM 923 C C . TYR A 1 120 ? 14.981 9.859 2.873 1.00 82.06 120 TYR A C 1
ATOM 925 O O . TYR A 1 120 ? 15.553 9.527 3.913 1.00 82.06 120 TYR A O 1
ATOM 933 N N . GLY A 1 121 ? 13.937 9.207 2.373 1.00 87.62 121 GLY A N 1
ATOM 934 C CA . GLY A 1 121 ? 13.242 8.160 3.107 1.00 87.62 121 GLY A CA 1
ATOM 935 C C . GLY A 1 121 ? 12.630 7.090 2.218 1.00 87.62 121 GLY A C 1
ATOM 936 O O . GLY A 1 121 ? 12.966 6.944 1.035 1.00 87.62 121 GLY A O 1
ATOM 937 N N . VAL A 1 122 ? 11.710 6.335 2.807 1.00 89.44 122 VAL A N 1
ATOM 938 C CA . VAL A 1 122 ? 10.887 5.360 2.089 1.00 89.44 122 VAL A CA 1
ATOM 939 C C . VAL A 1 122 ? 9.483 5.926 1.925 1.00 89.44 122 VAL A C 1
ATOM 941 O O . VAL A 1 122 ? 8.893 6.414 2.880 1.00 89.44 122 VAL A O 1
ATOM 944 N N . THR A 1 123 ? 8.980 5.889 0.696 1.00 88.25 123 THR A N 1
ATOM 945 C CA . THR A 1 123 ? 7.645 6.395 0.363 1.00 88.25 123 THR A CA 1
ATOM 946 C C . THR A 1 123 ? 6.542 5.496 0.903 1.00 88.25 123 THR A C 1
ATOM 948 O O . THR A 1 123 ? 6.707 4.274 1.020 1.00 88.25 123 THR A O 1
ATOM 951 N N . ASP A 1 124 ? 5.392 6.098 1.189 1.00 88.81 124 ASP A N 1
ATOM 952 C CA . ASP A 1 124 ? 4.230 5.402 1.728 1.00 88.81 124 ASP A CA 1
ATOM 953 C C . ASP A 1 124 ? 3.728 4.275 0.810 1.00 88.81 124 ASP A C 1
ATOM 955 O O . ASP A 1 124 ? 3.298 3.224 1.278 1.00 88.81 124 ASP A O 1
ATOM 959 N N . PHE A 1 125 ? 3.908 4.404 -0.508 1.00 90.38 125 PHE A N 1
ATOM 960 C CA . PHE A 1 125 ? 3.535 3.349 -1.461 1.00 90.38 125 PHE A CA 1
ATOM 961 C C . PHE A 1 125 ? 4.363 2.062 -1.313 1.00 90.38 125 PHE A C 1
ATOM 963 O O . PHE A 1 125 ? 4.020 1.034 -1.899 1.00 90.38 125 PHE A O 1
ATOM 970 N N . ILE A 1 126 ? 5.442 2.099 -0.524 1.00 93.56 126 ILE A N 1
ATOM 971 C CA . ILE A 1 126 ? 6.230 0.934 -0.110 1.00 93.56 126 ILE A CA 1
ATOM 972 C C . ILE A 1 126 ? 5.949 0.587 1.357 1.00 93.56 126 ILE A C 1
ATOM 974 O O . ILE A 1 126 ? 5.763 -0.591 1.669 1.00 93.56 126 ILE A O 1
ATOM 978 N N . ILE A 1 127 ? 5.916 1.586 2.249 1.00 93.88 127 ILE A N 1
ATOM 979 C CA . ILE A 1 127 ? 5.701 1.370 3.688 1.00 93.88 127 ILE A CA 1
ATOM 980 C C . ILE A 1 127 ? 4.307 0.799 3.960 1.00 93.88 127 ILE A C 1
ATOM 982 O O . ILE A 1 127 ? 4.190 -0.161 4.714 1.00 93.88 127 ILE A O 1
ATOM 986 N N . GLY A 1 128 ? 3.261 1.320 3.327 1.00 94.56 128 GLY A N 1
ATOM 987 C CA . GLY A 1 128 ? 1.890 0.868 3.529 1.00 94.56 128 GLY A CA 1
ATOM 988 C C . GLY A 1 128 ? 1.692 -0.627 3.233 1.00 94.56 128 GLY A C 1
ATOM 989 O O . GLY A 1 128 ? 1.291 -1.375 4.125 1.00 94.56 128 GLY A O 1
ATOM 990 N N . PRO A 1 129 ? 2.053 -1.138 2.038 1.00 95.38 129 PRO A N 1
ATOM 991 C CA . PRO A 1 129 ? 2.038 -2.579 1.771 1.00 95.38 129 PRO A CA 1
ATOM 992 C C . PRO A 1 129 ? 2.913 -3.394 2.734 1.00 95.38 129 PRO A C 1
ATOM 994 O O . PRO A 1 129 ? 2.549 -4.512 3.099 1.00 95.38 129 PRO A O 1
ATOM 997 N N . TYR A 1 130 ? 4.049 -2.846 3.180 1.00 95.50 130 TYR A N 1
ATOM 998 C CA . TYR A 1 130 ? 4.880 -3.485 4.201 1.00 95.50 130 TYR A CA 1
ATOM 999 C C . TYR A 1 130 ? 4.144 -3.598 5.547 1.00 95.50 130 TYR A C 1
ATOM 1001 O O . TYR A 1 130 ? 4.142 -4.677 6.140 1.00 95.50 130 TYR A O 1
ATOM 1009 N N . ILE A 1 131 ? 3.461 -2.543 6.001 1.00 96.94 131 ILE A N 1
ATOM 1010 C CA . ILE A 1 131 ? 2.603 -2.551 7.197 1.00 96.94 131 ILE A CA 1
ATOM 1011 C C . ILE A 1 131 ? 1.483 -3.574 7.032 1.00 96.94 131 ILE A C 1
ATOM 1013 O O . ILE A 1 131 ? 1.310 -4.436 7.888 1.00 96.94 131 ILE A O 1
ATOM 1017 N N . ALA A 1 132 ? 0.759 -3.537 5.913 1.00 97.56 132 ALA A N 1
ATOM 1018 C CA . ALA A 1 132 ? -0.346 -4.453 5.655 1.00 97.56 132 ALA A CA 1
ATOM 1019 C C . ALA A 1 132 ? 0.103 -5.923 5.698 1.00 97.56 132 ALA A C 1
ATOM 1021 O O . ALA A 1 132 ? -0.617 -6.772 6.219 1.00 97.56 132 ALA A O 1
ATOM 1022 N N . MET A 1 133 ? 1.309 -6.215 5.207 1.00 97.25 133 MET A N 1
ATOM 1023 C CA . MET A 1 133 ? 1.892 -7.555 5.207 1.00 97.25 133 MET A CA 1
ATOM 1024 C C . MET A 1 133 ? 2.453 -7.986 6.572 1.00 97.25 133 MET A C 1
ATOM 1026 O O . MET A 1 133 ? 2.433 -9.178 6.871 1.00 97.25 133 MET A O 1
ATOM 1030 N N . THR A 1 134 ? 2.9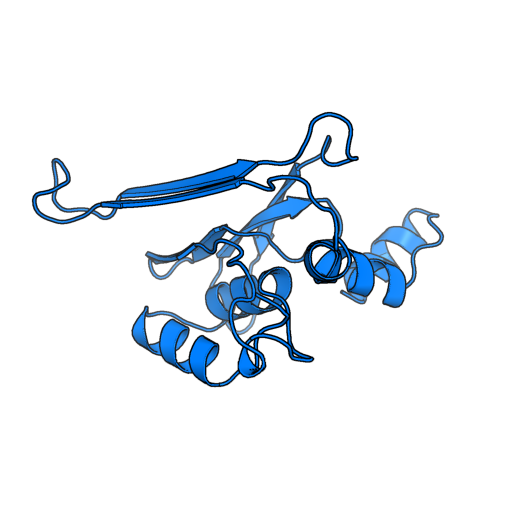89 -7.066 7.382 1.00 97.25 134 THR A N 1
ATOM 1031 C CA . THR A 1 134 ? 3.796 -7.415 8.573 1.00 97.25 134 THR A CA 1
ATOM 1032 C C . THR A 1 134 ? 3.145 -7.084 9.913 1.00 97.25 134 THR A C 1
ATOM 1034 O O . THR A 1 134 ? 3.526 -7.678 10.920 1.00 97.25 134 THR A O 1
ATOM 1037 N N . CYS A 1 135 ? 2.163 -6.184 9.943 1.00 98.06 135 CYS A N 1
ATOM 1038 C CA . CYS A 1 135 ? 1.490 -5.733 11.158 1.00 98.06 135 CYS A CA 1
ATOM 1039 C C . CYS A 1 135 ? 0.079 -6.313 11.252 1.00 98.06 135 CYS A C 1
ATOM 1041 O O . CYS A 1 135 ? -0.668 -6.350 10.275 1.00 98.06 135 CYS A O 1
ATOM 1043 N N . SER A 1 136 ? -0.311 -6.726 12.449 1.00 98.00 136 SER A N 1
ATOM 1044 C CA . SER A 1 136 ? -1.635 -7.253 12.781 1.00 98.00 136 SER A CA 1
ATOM 1045 C C . SER A 1 136 ? -2.471 -6.268 13.598 1.00 98.00 136 SER A C 1
ATOM 1047 O O . SER A 1 136 ? -3.682 -6.448 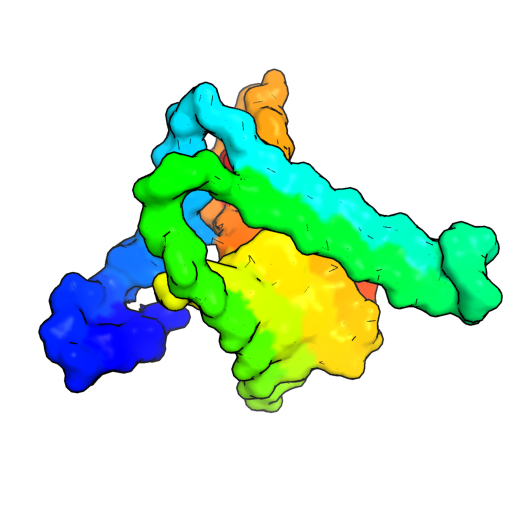13.697 1.00 98.00 136 SER A O 1
ATOM 1049 N N . THR A 1 137 ? -1.852 -5.229 14.173 1.00 97.94 137 THR A N 1
ATOM 1050 C CA . THR A 1 137 ? -2.541 -4.204 14.973 1.00 97.94 137 THR A CA 1
ATOM 1051 C C . THR A 1 137 ? -2.124 -2.782 14.598 1.00 97.94 137 THR A C 1
ATOM 1053 O O . THR A 1 137 ? -1.096 -2.556 13.954 1.00 97.94 137 THR A O 1
ATOM 1056 N N . ALA A 1 138 ? -2.928 -1.802 15.023 1.00 96.25 138 ALA A N 1
ATOM 1057 C CA . ALA A 1 138 ? -2.634 -0.386 14.815 1.00 96.25 138 ALA A CA 1
ATOM 1058 C C . ALA A 1 138 ? -1.378 0.065 15.584 1.00 96.25 138 ALA A C 1
ATOM 1060 O O . ALA A 1 138 ? -0.640 0.927 15.114 1.00 96.25 138 ALA A O 1
ATOM 1061 N N . GLU A 1 139 ? -1.100 -0.530 16.745 1.00 97.81 139 GLU A N 1
ATOM 1062 C CA . GLU A 1 139 ? 0.096 -0.248 17.543 1.00 97.81 139 GLU A CA 1
ATOM 1063 C C . GLU A 1 139 ? 1.367 -0.716 16.834 1.00 97.81 139 GLU A C 1
ATOM 1065 O O . GLU A 1 139 ? 2.342 0.029 16.782 1.00 97.81 139 GLU A O 1
ATOM 1070 N N . GLU A 1 140 ? 1.344 -1.913 16.241 1.00 97.94 140 GLU A N 1
ATOM 1071 C CA . GLU A 1 140 ? 2.458 -2.416 15.432 1.00 97.94 140 GLU A CA 1
ATOM 1072 C C . GLU A 1 140 ? 2.690 -1.530 14.203 1.00 97.94 140 GLU A C 1
ATOM 1074 O O . GLU A 1 140 ? 3.830 -1.167 13.910 1.00 97.94 140 GLU A O 1
ATOM 1079 N N . ALA A 1 141 ? 1.610 -1.127 13.524 1.00 97.00 141 ALA A N 1
ATOM 1080 C CA . ALA A 1 141 ? 1.676 -0.219 12.383 1.00 97.00 141 ALA A CA 1
ATOM 1081 C C . ALA A 1 141 ? 2.278 1.141 12.769 1.00 97.00 141 ALA A C 1
ATOM 1083 O O . ALA A 1 141 ? 3.189 1.627 12.099 1.00 97.00 141 ALA A O 1
ATOM 1084 N N . ARG A 1 142 ? 1.835 1.730 13.889 1.00 95.56 142 ARG A N 1
ATOM 1085 C CA . ARG A 1 142 ? 2.408 2.962 14.452 1.00 95.56 142 ARG A CA 1
ATOM 1086 C C . ARG A 1 142 ? 3.902 2.801 14.719 1.00 95.56 142 ARG A C 1
ATOM 1088 O O . ARG A 1 142 ? 4.683 3.675 14.357 1.00 95.56 142 ARG A O 1
ATOM 1095 N N . ASP A 1 143 ? 4.308 1.706 15.354 1.00 96.38 143 ASP A N 1
ATOM 1096 C CA . ASP A 1 143 ? 5.714 1.473 15.693 1.00 96.38 143 ASP A CA 1
ATOM 1097 C C . ASP A 1 143 ? 6.585 1.326 14.444 1.00 96.38 143 ASP A C 1
ATOM 1099 O O . ASP A 1 143 ? 7.732 1.771 14.441 1.00 96.38 143 ASP A O 1
ATOM 1103 N N . VAL A 1 144 ? 6.050 0.739 13.373 1.00 94.75 144 VAL A N 1
ATOM 1104 C CA . VAL A 1 144 ? 6.703 0.694 12.062 1.00 94.75 144 VAL A CA 1
ATOM 1105 C C . VAL A 1 144 ? 6.823 2.093 11.457 1.00 94.75 144 VAL A C 1
ATOM 1107 O O . VAL A 1 144 ? 7.930 2.484 11.084 1.00 94.75 144 VAL A O 1
ATOM 1110 N N . LEU A 1 145 ? 5.736 2.869 11.414 1.00 90.94 145 LEU A N 1
ATOM 1111 C CA . LEU A 1 145 ? 5.732 4.235 10.872 1.00 90.94 145 LEU A CA 1
ATOM 1112 C C . LEU A 1 145 ? 6.748 5.142 11.576 1.00 90.94 145 LEU A C 1
ATOM 1114 O O . LEU A 1 145 ? 7.451 5.900 10.921 1.00 90.94 145 LEU A O 1
ATOM 1118 N N . LEU A 1 146 ? 6.882 5.023 12.899 1.00 90.31 146 LEU A N 1
ATOM 1119 C CA . LEU A 1 146 ? 7.828 5.819 13.689 1.00 90.31 146 LEU A CA 1
ATOM 1120 C C . LEU A 1 146 ? 9.296 5.379 13.542 1.00 90.31 146 LEU A C 1
ATOM 1122 O O . LEU A 1 146 ? 10.193 6.115 13.951 1.00 90.31 146 LEU A O 1
ATOM 1126 N N . ARG A 1 147 ? 9.563 4.182 13.005 1.00 90.56 147 ARG A N 1
ATOM 1127 C CA . ARG A 1 147 ? 10.930 3.671 12.783 1.00 90.56 147 ARG A CA 1
ATOM 1128 C C . ARG A 1 147 ? 11.511 4.089 11.441 1.00 90.56 147 ARG A C 1
ATOM 1130 O O . ARG A 1 147 ? 12.733 4.165 11.319 1.00 90.56 147 ARG A O 1
ATOM 1137 N N . PHE A 1 148 ? 10.666 4.286 10.435 1.00 83.81 148 PHE A N 1
ATOM 1138 C CA . PHE A 1 148 ? 11.106 4.700 9.112 1.00 83.81 148 PHE A CA 1
ATOM 1139 C C . PHE A 1 148 ? 11.155 6.219 9.021 1.00 83.81 148 PHE A C 1
ATOM 1141 O O . PHE A 1 148 ? 10.259 6.912 9.489 1.00 83.81 148 PHE A O 1
ATOM 1148 N N . THR A 1 149 ? 12.192 6.738 8.370 1.00 82.62 149 THR A N 1
ATOM 1149 C CA . THR A 1 149 ? 12.171 8.119 7.894 1.00 82.62 149 THR A CA 1
ATOM 1150 C C . THR A 1 149 ? 11.243 8.161 6.677 1.00 82.62 149 THR A C 1
ATOM 1152 O O . THR A 1 149 ? 11.569 7.506 5.675 1.00 82.62 149 THR A O 1
ATOM 1155 N N . PRO A 1 150 ? 10.095 8.860 6.737 1.00 73.38 150 PRO A N 1
ATOM 1156 C CA . PRO A 1 150 ? 9.250 9.035 5.566 1.00 73.38 150 PRO A CA 1
ATOM 1157 C C . PRO A 1 150 ? 9.993 9.856 4.507 1.00 73.38 150 PRO A C 1
ATOM 1159 O O . PRO A 1 150 ? 10.968 10.559 4.793 1.00 73.38 150 PRO A O 1
ATOM 1162 N N . THR A 1 151 ? 9.566 9.729 3.258 1.00 73.56 151 THR A N 1
ATOM 1163 C CA . THR A 1 151 ? 9.921 10.695 2.214 1.00 73.56 151 THR A CA 1
ATOM 1164 C C . THR A 1 151 ? 9.255 12.049 2.479 1.00 73.56 151 THR A C 1
ATOM 1166 O O . THR A 1 151 ? 8.538 12.215 3.459 1.00 73.56 151 THR A O 1
ATOM 1169 N N . ASN A 1 152 ? 9.563 13.038 1.641 1.00 61.81 152 ASN A N 1
ATOM 1170 C CA . ASN A 1 152 ? 9.045 14.399 1.744 1.00 61.81 152 ASN A CA 1
ATOM 1171 C C . ASN A 1 152 ? 7.498 14.442 1.781 1.00 61.81 152 ASN A C 1
ATOM 1173 O O . ASN A 1 152 ? 6.866 14.492 0.723 1.00 61.81 152 ASN A O 1
ATOM 1177 N N . GLY A 1 153 ? 6.923 14.573 2.978 1.00 52.41 153 GLY A N 1
ATOM 1178 C CA . GLY A 1 153 ? 5.500 14.861 3.209 1.00 52.41 153 GLY A CA 1
ATOM 1179 C C . GLY A 1 153 ? 4.584 13.651 3.310 1.00 52.41 153 GLY A C 1
ATOM 1180 O O . GLY A 1 153 ? 4.747 12.692 2.527 1.00 52.41 153 GLY A O 1
#

Secondary structure (DSSP, 8-state):
-HHHHHHHHHTT----HHHHHHHHTHHHH----S---EEEEEEEETTSTTEEEEEEEEE---TTSS---EEEEEE--TTS--EEEEEETT-S--SEEEETTS-EEE--PPP--SGGG----B-HHHHHHHHHHH-SSHHHHHHHHHHS-B---